Protein AF-0000000080018512 (afdb_homodimer)

InterPro domains:
  IPR055643 Protein of unknown function DUF7219 [PF23856] (23-81)

Structure (mmCIF, N/CA/C/O backbone):
data_AF-0000000080018512-model_v1
#
loop_
_entity.id
_entity.type
_entity.pdbx_description
1 polymer 'Isopropylmalate/homocitrate/citramalate synthase'
#
loop_
_atom_site.group_PDB
_atom_site.id
_atom_site.type_symbol
_atom_site.label_atom_id
_atom_site.label_alt_id
_atom_site.label_comp_id
_atom_site.label_asym_id
_atom_site.label_entity_id
_atom_site.label_seq_id
_atom_site.pdbx_PDB_ins_code
_atom_site.Cartn_x
_atom_site.Cartn_y
_atom_site.Cartn_z
_atom_site.occupancy
_atom_site.B_iso_or_equiv
_atom_site.auth_seq_id
_atom_site.auth_comp_id
_atom_site.auth_asym_id
_atom_site.auth_atom_id
_atom_site.pdbx_PDB_model_num
ATOM 1 N N . MET A 1 1 ? 35.406 -33.094 -40.125 1 35.72 1 MET A N 1
ATOM 2 C CA . MET A 1 1 ? 34.812 -31.859 -39.656 1 35.72 1 MET A CA 1
ATOM 3 C C . MET A 1 1 ? 33.594 -32.125 -38.781 1 35.72 1 MET A C 1
ATOM 5 O O . MET A 1 1 ? 32.656 -32.812 -39.219 1 35.72 1 MET A O 1
ATOM 9 N N . VAL A 1 2 ? 33.781 -32.125 -37.438 1 49.25 2 VAL A N 1
ATOM 10 C CA . VAL A 1 2 ? 32.8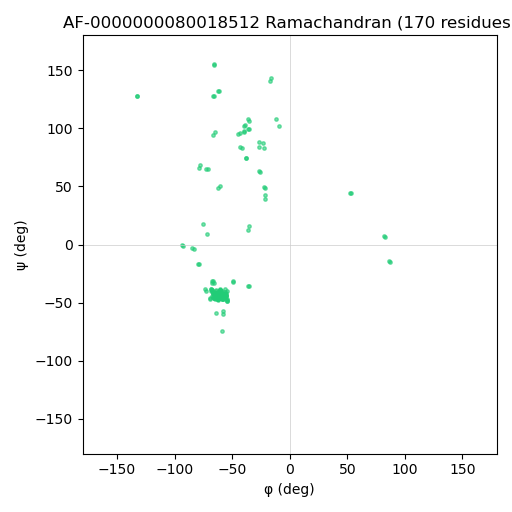12 -32.75 -36.531 1 49.25 2 VAL A CA 1
ATOM 11 C C . VAL A 1 2 ? 31.5 -31.969 -36.562 1 49.25 2 VAL A C 1
ATOM 13 O O . VAL A 1 2 ? 31.5 -30.734 -36.469 1 49.25 2 VAL A O 1
ATOM 16 N N . GLN A 1 3 ? 30.5 -32.375 -37.406 1 50.16 3 GLN A N 1
ATOM 17 C CA . GLN A 1 3 ? 29.172 -31.797 -37.5 1 50.16 3 GLN A CA 1
ATOM 18 C C . GLN A 1 3 ? 28.562 -31.562 -36.125 1 50.16 3 GLN A C 1
ATOM 20 O O . GLN A 1 3 ? 28.5 -32.469 -35.281 1 50.16 3 GLN A O 1
ATOM 25 N N . PRO A 1 4 ? 28.766 -30.203 -35.656 1 46.41 4 PRO A N 1
ATOM 26 C CA . PRO A 1 4 ? 28.188 -29.938 -34.344 1 46.41 4 PRO A CA 1
ATOM 27 C C . PRO A 1 4 ? 26.875 -30.656 -34.094 1 46.41 4 PRO A C 1
ATOM 29 O O . PRO A 1 4 ? 26.125 -30.922 -35.031 1 46.41 4 PRO A O 1
ATOM 32 N N . ASN A 1 5 ? 26.812 -31.672 -33.25 1 46.78 5 ASN A N 1
ATOM 33 C CA . ASN A 1 5 ? 25.672 -32.5 -32.906 1 46.78 5 ASN A CA 1
ATOM 34 C C . ASN A 1 5 ? 24.391 -31.672 -32.781 1 46.78 5 ASN A C 1
ATOM 36 O O . ASN A 1 5 ? 24.344 -30.688 -32.062 1 46.78 5 ASN A O 1
ATOM 40 N N . GLN A 1 6 ? 23.438 -31.656 -33.812 1 49.88 6 GLN A N 1
ATOM 41 C CA . GLN A 1 6 ? 22.141 -31.016 -33.938 1 49.88 6 GLN A CA 1
ATOM 42 C C . GLN A 1 6 ? 21.391 -31 -32.625 1 49.88 6 GLN A C 1
ATOM 44 O O . GLN A 1 6 ? 20.469 -30.203 -32.406 1 49.88 6 GLN A O 1
ATOM 49 N N . LYS A 1 7 ? 21.516 -32.031 -31.812 1 54.25 7 LYS A N 1
ATOM 50 C CA . LYS A 1 7 ? 20.734 -32.188 -30.594 1 54.25 7 LYS A CA 1
ATOM 51 C C . LYS A 1 7 ? 21 -31.047 -29.609 1 54.25 7 LYS A C 1
ATOM 53 O O . LYS A 1 7 ? 20.094 -30.594 -28.922 1 54.25 7 LYS A O 1
ATOM 58 N N . ASP A 1 8 ? 22.328 -30.75 -29.484 1 48.78 8 ASP A N 1
ATOM 59 C CA . ASP A 1 8 ? 22.672 -29.734 -28.5 1 48.78 8 ASP A CA 1
ATOM 60 C C . ASP A 1 8 ? 22.156 -28.359 -28.922 1 48.78 8 ASP A C 1
ATOM 62 O O . ASP A 1 8 ? 22.047 -27.453 -28.109 1 48.78 8 ASP A O 1
ATOM 66 N N . LEU A 1 9 ? 22.25 -28.078 -30.25 1 47.5 9 LEU A N 1
ATOM 67 C CA . LEU A 1 9 ? 21.766 -26.766 -30.688 1 47.5 9 LEU A CA 1
ATOM 68 C C . LEU A 1 9 ? 20.297 -26.578 -30.344 1 47.5 9 LEU A C 1
ATOM 70 O O . LEU A 1 9 ? 19.859 -25.469 -30.031 1 47.5 9 LEU A O 1
ATOM 74 N N . ASN A 1 10 ? 19.5 -27.734 -30.594 1 46.03 10 ASN A N 1
ATOM 75 C CA . ASN A 1 10 ? 18.078 -27.531 -30.375 1 46.03 10 ASN A CA 1
ATOM 76 C C . ASN A 1 10 ? 17.781 -27.156 -28.922 1 46.03 10 ASN A C 1
ATOM 78 O O . ASN A 1 10 ? 16.719 -26.641 -28.609 1 46.03 10 ASN A O 1
ATOM 82 N N . LYS A 1 11 ? 18.469 -27.797 -27.922 1 49.78 11 LYS A N 1
ATOM 83 C CA . LYS A 1 11 ? 18.219 -27.438 -26.531 1 49.78 11 LYS A CA 1
ATOM 84 C C . LYS A 1 11 ? 18.516 -25.969 -26.281 1 49.78 11 LYS A C 1
ATOM 86 O O . LYS A 1 11 ? 17.859 -25.328 -25.453 1 49.78 11 LYS A O 1
ATOM 91 N N . PHE A 1 12 ? 19.609 -25.453 -26.844 1 50.03 12 PHE A N 1
ATOM 92 C CA . PHE A 1 12 ? 19.969 -24.047 -26.75 1 50.03 12 PHE A CA 1
ATOM 93 C C . PHE A 1 12 ? 18.844 -23.172 -27.312 1 50.03 12 PHE A C 1
ATOM 95 O O . PHE A 1 12 ? 18.547 -22.109 -26.766 1 50.03 12 PHE A O 1
ATOM 102 N N . LEU A 1 13 ? 18.484 -23.359 -28.609 1 47.66 13 LEU A N 1
ATOM 103 C CA . LEU A 1 13 ? 17.531 -22.5 -29.297 1 47.66 13 LEU A CA 1
ATOM 104 C C . LEU A 1 13 ? 16.109 -22.703 -28.75 1 47.66 13 LEU A C 1
ATOM 106 O O . LEU A 1 13 ? 15.25 -21.844 -28.906 1 47.66 13 LEU A O 1
ATOM 110 N N . TYR A 1 14 ? 15.703 -23.953 -28.578 1 42.28 14 TYR A N 1
ATOM 111 C CA . TYR A 1 14 ? 14.375 -24.109 -28 1 42.28 14 TYR A CA 1
ATOM 112 C C . TYR A 1 14 ? 14.414 -23.891 -26.5 1 42.28 14 TYR A C 1
ATOM 114 O O . TYR A 1 14 ? 14.977 -24.703 -25.766 1 42.28 14 TYR A O 1
ATOM 122 N N . PRO A 1 15 ? 14.727 -22.625 -26.031 1 44.34 15 PRO A N 1
ATOM 123 C CA . PRO A 1 15 ? 14.594 -22.438 -24.578 1 44.34 15 PRO A CA 1
ATOM 124 C C . PRO A 1 15 ? 13.57 -23.391 -23.969 1 44.34 15 PRO A C 1
ATOM 126 O O . PRO A 1 15 ? 12.57 -23.734 -24.594 1 44.34 15 PRO A O 1
ATOM 129 N N . HIS A 1 16 ? 13.945 -24.625 -23.547 1 42.5 16 HIS A N 1
ATOM 130 C CA . HIS A 1 16 ? 12.977 -25.312 -22.688 1 42.5 16 HIS A CA 1
ATOM 131 C C . HIS A 1 16 ? 12.055 -24.297 -22 1 42.5 16 HIS A C 1
ATOM 133 O O . HIS A 1 16 ? 12.508 -23.266 -21.531 1 42.5 16 HIS A O 1
ATOM 139 N N . SER A 1 17 ? 10.969 -23.984 -22.75 1 40.53 17 SER A N 1
ATOM 140 C CA . SER A 1 17 ? 9.906 -23.266 -22.047 1 40.53 17 SER A CA 1
ATOM 141 C C . SER A 1 17 ? 9.984 -23.484 -20.547 1 40.53 17 SER A C 1
ATOM 143 O O . SER A 1 17 ? 9.844 -24.609 -20.078 1 40.53 17 SER A O 1
ATOM 145 N N . SER A 1 18 ? 11.195 -23.312 -19.906 1 43.5 18 SER A N 1
ATOM 146 C CA . SER A 1 18 ? 11.055 -23.391 -18.453 1 43.5 18 SER A CA 1
ATOM 147 C C . SER A 1 18 ? 9.586 -23.344 -18.047 1 43.5 18 SER A C 1
ATOM 149 O O . SER A 1 18 ? 8.781 -22.641 -18.656 1 43.5 18 SER A O 1
ATOM 151 N N . TYR A 1 19 ? 9.086 -24.453 -17.625 1 41.31 19 TYR A N 1
ATOM 152 C CA . TYR A 1 19 ? 7.801 -24.609 -16.953 1 41.31 19 TYR A CA 1
ATOM 153 C C . TYR A 1 19 ? 7.336 -23.312 -16.328 1 41.31 19 TYR A C 1
ATOM 155 O O . TYR A 1 19 ? 7.918 -22.844 -15.352 1 41.31 19 TYR A O 1
ATOM 163 N N . ARG A 1 20 ? 7.527 -22.172 -16.984 1 45.94 20 ARG A N 1
ATOM 164 C CA . ARG A 1 20 ? 6.605 -21.172 -16.453 1 45.94 20 ARG A CA 1
ATOM 165 C C . ARG A 1 20 ? 5.355 -21.828 -15.875 1 45.94 20 ARG A C 1
ATOM 167 O O . ARG A 1 20 ? 4.539 -22.375 -16.625 1 45.94 20 ARG A O 1
ATOM 174 N N . GLY A 1 21 ? 5.547 -22.562 -14.93 1 46.94 21 GLY A N 1
ATOM 175 C CA . GLY A 1 21 ? 4.352 -23.109 -14.312 1 46.94 21 GLY A CA 1
ATOM 176 C C . GLY A 1 21 ? 3.09 -22.359 -14.672 1 46.94 21 GLY A C 1
ATOM 177 O O . GLY A 1 21 ? 3.158 -21.234 -15.18 1 46.94 21 GLY A O 1
ATOM 178 N N . GLN A 1 22 ? 1.939 -23.141 -14.906 1 54.06 22 GLN A N 1
ATOM 179 C CA . GLN A 1 22 ? 0.595 -22.719 -15.281 1 54.06 22 GLN A CA 1
ATOM 180 C C . GLN A 1 22 ? 0.216 -21.422 -14.57 1 54.06 22 GLN A C 1
ATOM 182 O O . GLN A 1 22 ? 0.148 -21.375 -13.344 1 54.06 22 GLN A O 1
ATOM 187 N N . VAL A 1 23 ? 0.79 -20.328 -15.031 1 65.94 23 VAL A N 1
ATOM 188 C CA . VAL A 1 23 ? 0.183 -19.094 -14.547 1 65.94 23 VAL A CA 1
ATOM 189 C C . VAL A 1 23 ? -1.327 -19.281 -14.414 1 65.94 23 VAL A C 1
ATOM 191 O O . VAL A 1 23 ? -2.004 -19.609 -15.391 1 65.94 23 VAL A O 1
ATOM 194 N N . LYS A 1 24 ? -1.846 -19.531 -13.203 1 82.62 24 LYS A N 1
ATOM 195 C CA . LYS A 1 24 ? -3.277 -19.594 -12.922 1 82.62 24 LYS A CA 1
ATOM 196 C C . LYS A 1 24 ? -3.951 -18.25 -13.188 1 82.62 24 LYS A C 1
ATOM 198 O O . LYS A 1 24 ? -3.4 -17.203 -12.852 1 82.62 24 LYS A O 1
ATOM 203 N N . PRO A 1 25 ? -5.062 -18.234 -13.898 1 90.25 25 PRO A N 1
ATOM 204 C CA . PRO A 1 25 ? -5.793 -17 -14.156 1 90.25 25 PRO A CA 1
ATOM 205 C C . PRO A 1 25 ? -6.035 -16.188 -12.883 1 90.25 25 PRO A C 1
ATOM 207 O O . PRO A 1 25 ? -5.98 -14.953 -12.914 1 90.25 25 PRO A O 1
ATOM 210 N N . GLU A 1 26 ? -6.207 -16.828 -11.734 1 91.81 26 GLU A N 1
ATOM 211 C CA . GLU A 1 26 ? -6.449 -16.141 -10.477 1 91.81 26 GLU A CA 1
ATOM 212 C C . GLU A 1 26 ? -5.227 -15.336 -10.047 1 91.81 26 GLU A C 1
ATOM 214 O O . GLU A 1 26 ? -5.359 -14.258 -9.461 1 91.81 26 GLU A O 1
ATOM 219 N N . ASN A 1 27 ? -4.059 -15.852 -10.414 1 92.38 27 ASN A N 1
ATOM 220 C CA . ASN A 1 27 ? -2.832 -15.141 -10.062 1 92.38 27 ASN A CA 1
ATOM 221 C C . ASN A 1 27 ? -2.646 -13.891 -10.914 1 92.38 27 ASN A C 1
ATOM 223 O O . ASN A 1 27 ? -2.176 -12.859 -10.422 1 92.38 27 ASN A O 1
ATOM 227 N N . LEU A 1 28 ? -3.004 -14.016 -12.188 1 93.62 28 LEU A N 1
ATOM 228 C CA . LEU A 1 28 ? -2.906 -12.867 -13.07 1 93.62 28 LEU A CA 1
ATOM 229 C C . LEU A 1 28 ? -3.857 -11.758 -12.633 1 93.62 28 LEU A C 1
ATOM 231 O O . LEU A 1 28 ? -3.488 -10.578 -12.625 1 93.62 28 LEU A O 1
ATOM 235 N N . VAL A 1 29 ? -5.078 -12.188 -12.305 1 96.06 29 VAL A N 1
ATOM 236 C CA . VAL A 1 29 ? -6.066 -11.219 -11.844 1 96.06 29 VAL A CA 1
ATOM 237 C C . VAL A 1 29 ? -5.586 -10.562 -10.547 1 96.06 29 VAL A C 1
ATOM 239 O O . VAL A 1 29 ? -5.691 -9.352 -10.383 1 96.06 29 VAL A O 1
ATOM 242 N N . PHE A 1 30 ? -5.055 -11.367 -9.703 1 96.94 30 PHE A N 1
ATOM 243 C CA . PHE A 1 30 ? -4.539 -10.797 -8.461 1 96.94 30 PHE A CA 1
ATOM 244 C C . PHE A 1 30 ? -3.396 -9.828 -8.742 1 96.94 30 PHE A C 1
ATOM 246 O O . PHE A 1 30 ? -3.297 -8.781 -8.102 1 96.94 30 PHE A O 1
ATOM 253 N N . ASN A 1 31 ? -2.52 -10.203 -9.625 1 96.5 31 ASN A N 1
ATOM 254 C CA . ASN A 1 31 ? -1.431 -9.305 -9.984 1 96.5 31 ASN A CA 1
ATOM 255 C C . ASN A 1 31 ? -1.957 -7.953 -10.461 1 96.5 31 ASN A C 1
ATOM 257 O O . ASN A 1 31 ? -1.439 -6.906 -10.062 1 96.5 31 ASN A O 1
ATOM 261 N N . ALA A 1 32 ? -2.965 -7.965 -11.281 1 97.75 32 ALA A N 1
ATOM 262 C CA . ALA A 1 32 ? -3.568 -6.723 -11.758 1 97.75 32 ALA A CA 1
ATOM 263 C C . ALA A 1 32 ? -4.105 -5.891 -10.594 1 97.75 32 ALA A C 1
ATOM 265 O O . ALA A 1 32 ? -3.895 -4.68 -10.539 1 97.75 32 ALA A O 1
ATOM 266 N N . ASN A 1 33 ? -4.797 -6.547 -9.648 1 98.19 33 ASN A N 1
ATOM 267 C CA . ASN A 1 33 ? -5.328 -5.867 -8.469 1 98.19 33 ASN A CA 1
ATOM 268 C C . ASN A 1 33 ? -4.211 -5.305 -7.594 1 98.19 33 ASN A C 1
ATOM 270 O O . ASN A 1 33 ? -4.32 -4.191 -7.082 1 98.19 33 ASN A O 1
ATOM 274 N N . LEU A 1 34 ? -3.18 -6.066 -7.488 1 98.44 34 LEU A N 1
ATOM 275 C CA . LEU A 1 34 ? -2.033 -5.629 -6.695 1 98.44 34 LEU A CA 1
ATOM 276 C C . LEU A 1 34 ? -1.366 -4.414 -7.328 1 98.44 34 LEU A C 1
ATOM 278 O O . LEU A 1 34 ? -1.017 -3.459 -6.629 1 98.44 34 LEU A O 1
ATOM 2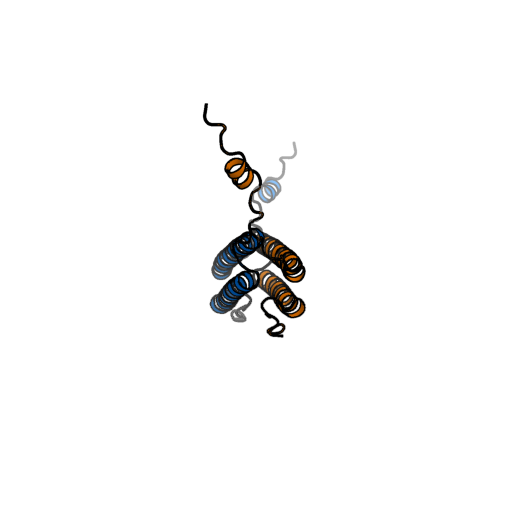82 N N . GLN A 1 35 ? -1.237 -4.418 -8.586 1 98.56 35 GLN A N 1
ATOM 283 C CA . GLN A 1 35 ? -0.658 -3.287 -9.297 1 98.56 35 GLN A CA 1
ATOM 284 C C . GLN A 1 35 ? -1.531 -2.043 -9.164 1 98.56 35 GLN A C 1
ATOM 286 O O . GLN A 1 35 ? -1.021 -0.94 -8.953 1 98.56 35 GLN A O 1
ATOM 291 N N . GLU A 1 36 ? -2.752 -2.193 -9.273 1 98.75 36 GLU A N 1
ATOM 292 C CA . GLU A 1 36 ? -3.67 -1.077 -9.07 1 98.75 36 GLU A CA 1
ATOM 293 C C . GLU A 1 36 ? -3.561 -0.522 -7.656 1 98.75 36 GLU A C 1
ATOM 295 O O . GLU A 1 36 ? -3.531 0.694 -7.461 1 98.75 36 GLU A O 1
ATOM 300 N N . PHE A 1 37 ? -3.537 -1.394 -6.695 1 98.81 37 PHE A N 1
ATOM 301 C CA . PHE A 1 37 ? -3.328 -0.996 -5.309 1 98.81 37 PHE A CA 1
ATOM 302 C C . PHE A 1 37 ? -2.055 -0.172 -5.168 1 98.81 37 PHE A C 1
ATOM 304 O O . PHE A 1 37 ? -2.068 0.907 -4.57 1 98.81 37 PHE A O 1
ATOM 311 N N . ALA A 1 38 ? -0.99 -0.635 -5.758 1 98.88 38 ALA A N 1
ATOM 312 C CA . ALA A 1 38 ? 0.305 0.03 -5.645 1 98.88 38 ALA A CA 1
ATOM 313 C C . ALA A 1 38 ? 0.26 1.426 -6.262 1 98.88 38 ALA A C 1
ATOM 315 O O . ALA A 1 38 ? 0.792 2.381 -5.691 1 98.88 38 ALA A O 1
ATOM 316 N N . GLN A 1 39 ? -0.343 1.528 -7.363 1 98.62 39 GLN A N 1
ATOM 317 C CA . GLN A 1 39 ? -0.444 2.809 -8.055 1 98.62 39 GLN A CA 1
ATOM 318 C C . GLN A 1 39 ? -1.29 3.799 -7.262 1 98.62 39 GLN A C 1
ATOM 320 O O . GLN A 1 39 ? -0.911 4.961 -7.105 1 98.62 39 GLN A O 1
ATOM 325 N N . LYS A 1 40 ? -2.369 3.369 -6.801 1 98.88 40 LYS A N 1
ATOM 326 C CA . LYS A 1 40 ? -3.248 4.246 -6.031 1 98.88 40 LYS A CA 1
ATOM 327 C C . LYS A 1 40 ? -2.588 4.676 -4.727 1 98.88 40 LYS A C 1
ATOM 329 O O . LYS A 1 40 ? -2.697 5.84 -4.324 1 98.88 40 LYS A O 1
ATOM 334 N N . VAL A 1 41 ? -1.938 3.723 -4.094 1 98.88 41 VAL A N 1
ATOM 335 C CA . VAL A 1 41 ? -1.224 4.055 -2.867 1 98.88 41 VAL A CA 1
ATOM 336 C C . VAL A 1 41 ? -0.175 5.129 -3.152 1 98.88 41 VAL A C 1
ATOM 338 O O . VAL A 1 41 ? -0.066 6.109 -2.414 1 98.88 41 VAL A O 1
ATOM 341 N N . SER A 1 42 ? 0.583 4.938 -4.207 1 98.81 42 SER A N 1
ATOM 342 C CA . SER A 1 42 ? 1.584 5.922 -4.598 1 98.81 42 SER A CA 1
ATOM 343 C C . SER A 1 42 ? 0.948 7.285 -4.855 1 98.81 42 SER A C 1
ATOM 345 O O . SER A 1 42 ? 1.476 8.312 -4.426 1 98.81 42 SER A O 1
ATOM 347 N N . PHE A 1 43 ? -0.149 7.289 -5.508 1 98.69 43 PHE A N 1
ATOM 348 C CA . PHE A 1 43 ? -0.846 8.531 -5.824 1 98.69 43 PHE A CA 1
ATOM 349 C C . PHE A 1 43 ? -1.303 9.234 -4.551 1 98.69 43 PHE A C 1
ATOM 351 O O . PHE A 1 43 ? -1.097 10.438 -4.391 1 98.69 43 PHE A O 1
ATOM 358 N N . ILE A 1 44 ? -1.894 8.547 -3.641 1 98.69 44 ILE A N 1
ATOM 359 C CA . ILE A 1 44 ? -2.387 9.078 -2.375 1 98.69 44 ILE A CA 1
ATOM 360 C C . ILE A 1 44 ? -1.226 9.656 -1.572 1 98.69 44 ILE A C 1
ATOM 362 O O . ILE A 1 44 ? -1.329 10.758 -1.026 1 98.69 44 ILE A O 1
ATOM 366 N N . ALA A 1 45 ? -0.148 8.906 -1.526 1 98.5 45 ALA A N 1
ATOM 367 C CA . ALA A 1 45 ? 1.028 9.391 -0.81 1 98.5 45 ALA A CA 1
ATOM 368 C C . ALA A 1 45 ? 1.526 10.703 -1.4 1 98.5 45 ALA A C 1
ATOM 370 O O . ALA A 1 45 ? 1.913 11.617 -0.665 1 98.5 45 ALA A O 1
ATOM 371 N N . ASN A 1 46 ? 1.504 10.812 -2.719 1 98.31 46 ASN A N 1
ATOM 372 C CA . ASN A 1 46 ? 1.936 12.031 -3.396 1 98.31 46 ASN A CA 1
ATOM 373 C C . ASN A 1 46 ? 0.998 13.195 -3.104 1 98.31 46 ASN A C 1
ATOM 375 O O . ASN A 1 46 ? 1.449 14.328 -2.908 1 98.31 46 ASN A O 1
ATOM 379 N N . LEU A 1 47 ? -0.32 12.938 -3.1 1 97.88 47 LEU A N 1
ATOM 380 C CA . LEU A 1 47 ? -1.289 13.977 -2.764 1 97.88 47 LEU A CA 1
ATOM 381 C C . LEU A 1 47 ? -1.058 14.5 -1.349 1 97.88 47 LEU A C 1
ATOM 383 O O . LEU A 1 47 ? -1.193 15.695 -1.094 1 97.88 47 LEU A O 1
ATOM 387 N N . GLU A 1 48 ? -0.715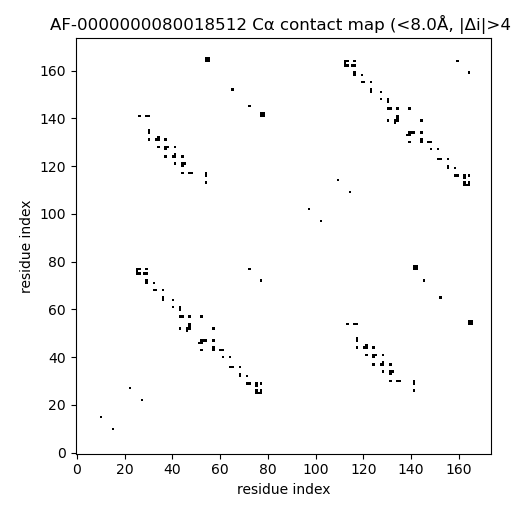 13.586 -0.428 1 96.5 48 GLU A N 1
ATOM 388 C CA . GLU A 1 48 ? -0.385 14.008 0.929 1 96.5 48 GLU A CA 1
ATOM 389 C C . GLU A 1 48 ? 0.886 14.852 0.948 1 96.5 48 GLU A C 1
ATOM 391 O O . GLU A 1 48 ? 0.94 15.891 1.618 1 96.5 48 GLU A O 1
ATOM 396 N N . THR A 1 49 ? 1.886 14.391 0.247 1 96.75 49 THR A N 1
ATOM 397 C CA . THR A 1 49 ? 3.15 15.109 0.171 1 96.75 49 THR A CA 1
ATOM 398 C C . THR A 1 49 ? 2.93 16.531 -0.325 1 96.75 49 THR A C 1
ATOM 400 O O . THR A 1 49 ? 3.545 17.484 0.182 1 96.75 49 THR A O 1
ATOM 403 N N . SER A 1 50 ? 2.066 16.703 -1.234 1 95.31 50 SER A N 1
ATOM 404 C CA . SER A 1 50 ? 1.815 18.016 -1.831 1 95.31 50 SER A CA 1
ATOM 405 C C . SER A 1 50 ? 0.832 18.828 -0.994 1 95.31 50 SER A C 1
ATOM 407 O O . SER A 1 50 ? 0.49 19.953 -1.349 1 95.31 50 SER A O 1
ATOM 409 N N . GLY A 1 51 ? 0.337 18.234 0.056 1 92.88 51 GLY A N 1
ATOM 410 C CA . GLY A 1 51 ? -0.576 18.922 0.954 1 92.88 51 GLY A CA 1
ATOM 411 C C . GLY A 1 51 ? -2.01 18.938 0.457 1 92.88 51 GLY A C 1
ATOM 412 O O . GLY A 1 51 ? -2.867 19.609 1.029 1 92.88 51 GLY A O 1
ATOM 413 N N . LYS A 1 52 ? -2.264 18.219 -0.617 1 95.81 52 LYS A N 1
ATOM 414 C CA . LYS A 1 52 ? -3.6 18.172 -1.206 1 95.81 52 LYS A CA 1
ATOM 415 C C . LYS A 1 52 ? -4.5 17.203 -0.433 1 95.81 52 LYS A C 1
ATOM 417 O O . LYS A 1 52 ? -5.723 17.234 -0.593 1 95.81 52 LYS A O 1
ATOM 422 N N . LEU A 1 53 ? -3.889 16.344 0.371 1 95.38 53 LEU A N 1
ATOM 423 C CA . LEU A 1 53 ? -4.578 15.422 1.271 1 95.38 53 LEU A CA 1
ATOM 424 C C . LEU A 1 53 ? -3.965 15.469 2.666 1 95.38 53 LEU A C 1
ATOM 426 O O . LEU A 1 53 ? -2.74 15.477 2.811 1 95.38 53 LEU A O 1
ATOM 430 N N . ALA A 1 54 ? -4.766 15.656 3.664 1 93.56 54 ALA A N 1
ATOM 431 C CA . ALA A 1 54 ? -4.262 15.586 5.035 1 93.56 54 ALA A CA 1
ATOM 432 C C . ALA A 1 54 ? -3.797 14.18 5.379 1 93.56 54 ALA A C 1
ATOM 434 O O . ALA A 1 54 ? -4.281 13.195 4.801 1 93.56 54 ALA A O 1
ATOM 435 N N . PRO A 1 55 ? -2.918 14.055 6.297 1 95.44 55 PRO A N 1
ATOM 436 C CA . PRO A 1 55 ? -2.408 12.734 6.676 1 95.44 55 PRO A CA 1
ATOM 437 C C . PRO A 1 55 ? -3.518 11.773 7.086 1 95.44 55 PRO A C 1
ATOM 439 O O . PRO A 1 55 ? -3.5 10.602 6.695 1 95.44 55 PRO A O 1
ATOM 442 N N . GLU A 1 56 ? -4.438 12.258 7.832 1 94.88 56 GLU A N 1
ATOM 443 C CA . GLU A 1 56 ? -5.516 11.398 8.305 1 94.88 56 GLU A CA 1
ATOM 444 C C . GLU A 1 56 ? -6.363 10.891 7.145 1 94.88 56 GLU A C 1
ATOM 446 O O . GLU A 1 56 ? -6.742 9.711 7.109 1 94.88 56 GLU A O 1
ATOM 451 N N . GLU A 1 57 ? -6.648 11.688 6.254 1 96.62 57 GLU A N 1
ATOM 452 C CA . GLU A 1 57 ? -7.426 11.32 5.078 1 96.62 57 GLU A CA 1
ATOM 453 C C . GLU A 1 57 ? -6.652 10.344 4.195 1 96.62 57 GLU A C 1
ATOM 455 O O . GLU A 1 57 ? -7.223 9.383 3.676 1 96.62 57 GLU A O 1
ATOM 460 N N . ALA A 1 58 ? -5.367 10.672 3.994 1 98 58 ALA A N 1
ATOM 461 C CA . ALA A 1 58 ? -4.52 9.766 3.223 1 98 58 ALA A CA 1
ATOM 462 C C . ALA A 1 58 ? -4.527 8.359 3.822 1 98 58 ALA A C 1
ATOM 464 O O . ALA A 1 58 ? -4.711 7.375 3.105 1 98 58 ALA A O 1
ATOM 465 N N . TYR A 1 59 ? -4.434 8.289 5.078 1 98.12 59 TYR A N 1
ATOM 466 C CA . TYR A 1 59 ? -4.457 6.996 5.75 1 98.12 59 TYR A CA 1
ATOM 467 C C . TYR A 1 59 ? -5.785 6.285 5.52 1 98.12 59 TYR A C 1
ATOM 469 O O . TYR A 1 59 ? -5.816 5.09 5.215 1 98.12 59 TYR A O 1
ATOM 477 N N . SER A 1 60 ? -6.812 6.996 5.691 1 97.88 60 SER A N 1
ATOM 478 C CA . SER A 1 60 ? -8.133 6.398 5.543 1 97.88 60 SER A CA 1
ATOM 479 C C . SER A 1 60 ? -8.336 5.84 4.141 1 97.88 60 SER A C 1
ATOM 481 O O . SER A 1 60 ? -8.922 4.77 3.971 1 97.88 60 SER A O 1
ATOM 483 N N . GLN A 1 61 ? -7.863 6.504 3.158 1 98.62 61 GLN A N 1
ATOM 484 C CA . GLN A 1 61 ? -7.992 6.039 1.782 1 98.62 61 GLN A CA 1
ATOM 485 C C . GLN A 1 61 ? -7.168 4.777 1.548 1 98.62 61 GLN A C 1
ATOM 487 O O . GLN A 1 61 ? -7.629 3.842 0.887 1 98.62 61 GLN A O 1
ATOM 492 N N . ILE A 1 62 ? -6.02 4.781 2.113 1 98.81 62 ILE A N 1
ATOM 493 C CA . ILE A 1 62 ? -5.172 3.607 1.953 1 98.81 62 ILE A CA 1
ATOM 494 C C . ILE A 1 62 ? -5.789 2.422 2.691 1 98.81 62 ILE A C 1
ATOM 496 O O . ILE A 1 62 ? -5.734 1.286 2.211 1 98.81 62 ILE A O 1
ATOM 500 N N . LYS A 1 63 ? -6.34 2.686 3.801 1 98.56 63 LYS A N 1
ATOM 501 C CA . LYS A 1 63 ? -7.039 1.645 4.551 1 98.56 63 LYS A CA 1
ATOM 502 C C . LYS A 1 63 ? -8.148 1.015 3.711 1 98.56 63 LYS A C 1
ATOM 504 O O . LYS A 1 63 ? -8.305 -0.208 3.697 1 98.56 63 LYS A O 1
ATOM 509 N N . MET A 1 64 ? -8.883 1.844 3.064 1 98.69 64 MET A N 1
ATOM 510 C CA . MET A 1 64 ? -9.945 1.328 2.205 1 98.69 64 MET A CA 1
ATOM 511 C C . MET A 1 64 ? -9.367 0.49 1.069 1 98.69 64 MET A C 1
ATOM 513 O O . MET A 1 64 ? -9.906 -0.564 0.732 1 98.69 64 MET A O 1
ATOM 517 N N . LEU A 1 65 ? -8.305 0.953 0.49 1 98.81 65 LEU A N 1
ATOM 518 C CA . LEU A 1 65 ? -7.629 0.199 -0.563 1 98.81 65 LEU A CA 1
ATOM 519 C C . LEU A 1 65 ? -7.141 -1.148 -0.042 1 98.81 65 LEU A C 1
ATOM 521 O O . LEU A 1 65 ? -7.242 -2.16 -0.737 1 98.81 65 LEU A O 1
ATOM 525 N N . TRP A 1 66 ? -6.586 -1.137 1.113 1 98.69 66 TRP A N 1
ATOM 526 C CA . TRP A 1 66 ? -6.121 -2.373 1.731 1 98.69 66 TRP A CA 1
ATOM 527 C C . TRP A 1 66 ? -7.273 -3.354 1.926 1 98.69 66 TRP A C 1
ATOM 529 O O . TRP A 1 66 ? -7.133 -4.551 1.655 1 98.69 66 TRP A O 1
ATOM 539 N N . LYS A 1 67 ? -8.398 -2.844 2.426 1 98.56 67 LYS A N 1
ATOM 540 C CA . LYS A 1 67 ? -9.578 -3.693 2.562 1 98.56 67 LYS A CA 1
ATOM 541 C C . LYS A 1 67 ? -9.953 -4.336 1.23 1 98.56 67 LYS A C 1
ATOM 543 O O . LYS A 1 67 ? -10.297 -5.52 1.182 1 98.56 67 LYS A O 1
ATOM 548 N N . GLN A 1 68 ? -9.875 -3.602 0.206 1 98.44 68 GLN A N 1
ATOM 549 C CA . GLN A 1 68 ? -10.195 -4.105 -1.124 1 98.44 68 GLN A CA 1
ATOM 550 C C . GLN A 1 68 ? -9.203 -5.18 -1.561 1 98.44 68 GLN A C 1
ATOM 552 O O . GLN A 1 68 ? -9.594 -6.188 -2.154 1 98.44 68 GLN A O 1
ATOM 557 N N . LEU A 1 69 ? -7.922 -4.996 -1.341 1 98.38 69 LEU A N 1
ATOM 558 C CA . LEU A 1 69 ? -6.914 -5.984 -1.715 1 98.38 69 LEU A CA 1
ATOM 559 C C . LEU A 1 69 ? -7.098 -7.277 -0.928 1 98.38 69 LEU A C 1
ATOM 561 O O . LEU A 1 69 ? -6.949 -8.367 -1.479 1 98.38 69 LEU A O 1
ATOM 565 N N . LYS A 1 70 ? -7.375 -7.098 0.364 1 97.62 70 LYS A N 1
ATOM 566 C CA . LYS A 1 70 ? -7.648 -8.266 1.203 1 97.62 70 LYS A CA 1
ATOM 567 C C . LYS A 1 70 ? -8.82 -9.078 0.652 1 97.62 70 LYS A C 1
ATOM 569 O O . LYS A 1 70 ? -8.742 -10.305 0.581 1 97.62 70 LYS A O 1
ATOM 574 N N . LEU A 1 71 ? -9.836 -8.422 0.325 1 97.44 71 LEU A N 1
ATOM 575 C CA . LEU A 1 71 ? -11.008 -9.094 -0.237 1 97.44 71 LEU A CA 1
ATOM 576 C C . LEU A 1 71 ? -10.656 -9.797 -1.542 1 97.44 71 LEU A C 1
ATOM 578 O O . LEU A 1 71 ? -11.117 -10.914 -1.788 1 97.44 71 LEU A O 1
ATOM 582 N N . SER A 1 72 ? -9.906 -9.117 -2.412 1 96.81 72 SER A N 1
ATOM 583 C CA . SER A 1 72 ? -9.461 -9.695 -3.676 1 96.81 72 SER A CA 1
ATOM 584 C C . SER A 1 72 ? -8.719 -11.008 -3.451 1 96.81 72 SER A C 1
ATOM 586 O O . SER A 1 72 ? -8.938 -11.984 -4.176 1 96.81 72 SER A O 1
ATOM 588 N N . LYS A 1 73 ? -7.793 -11.016 -2.541 1 96.12 73 LYS A N 1
ATOM 589 C CA . LYS A 1 73 ? -7.031 -12.227 -2.232 1 96.12 73 LYS A CA 1
ATOM 590 C C . LYS A 1 73 ? -7.957 -13.375 -1.842 1 96.12 73 LYS A C 1
ATOM 592 O O . LYS A 1 73 ? -7.785 -14.5 -2.305 1 96.12 73 LYS A O 1
ATOM 597 N N . LYS A 1 74 ? -8.93 -13.117 -0.996 1 95.19 74 LYS A N 1
ATOM 598 C CA . LYS A 1 74 ? -9.891 -14.117 -0.538 1 95.19 74 LYS A CA 1
ATOM 599 C C . LYS A 1 74 ? -10.719 -14.656 -1.699 1 95.19 74 LYS A C 1
ATOM 601 O O . LYS A 1 74 ? -10.883 -15.867 -1.847 1 95.19 74 LYS A O 1
ATOM 606 N N . GLU A 1 75 ? -11.242 -13.781 -2.529 1 95.25 75 GLU A N 1
ATOM 607 C CA . GLU A 1 75 ? -12.141 -14.141 -3.621 1 95.25 75 GLU A CA 1
ATOM 608 C C . GLU A 1 75 ? -11.422 -14.977 -4.68 1 95.25 75 GLU A C 1
ATOM 610 O O . GLU A 1 75 ? -12.016 -15.875 -5.27 1 95.25 75 GLU A O 1
ATOM 615 N N . LEU A 1 76 ? -10.156 -14.734 -4.883 1 93.94 76 LEU A N 1
ATOM 616 C CA . LEU A 1 76 ? -9.391 -15.398 -5.926 1 93.94 76 LEU A CA 1
ATOM 617 C C . LEU A 1 76 ? -8.695 -16.641 -5.379 1 93.94 76 LEU A C 1
ATOM 619 O O . LEU A 1 76 ? -8.047 -17.375 -6.129 1 93.94 76 LEU A O 1
ATOM 623 N N . LYS A 1 77 ? -8.898 -16.875 -4.074 1 89.69 77 LYS A N 1
ATOM 624 C CA . LYS A 1 77 ? -8.336 -18.047 -3.395 1 89.69 77 LYS A CA 1
ATOM 625 C C . LYS A 1 77 ? -6.836 -18.156 -3.635 1 89.69 77 LYS A C 1
ATOM 627 O O . LYS A 1 77 ? -6.336 -19.219 -4.012 1 89.69 77 LYS A O 1
ATOM 632 N N . ILE A 1 78 ? -6.188 -17.047 -3.525 1 88.62 78 ILE A N 1
ATOM 633 C CA . ILE A 1 78 ? -4.738 -17.016 -3.688 1 88.62 78 ILE A CA 1
ATOM 634 C C . ILE A 1 78 ? -4.082 -17.812 -2.559 1 88.62 78 ILE A C 1
ATOM 636 O O . ILE A 1 78 ? -4.352 -17.562 -1.381 1 88.62 78 ILE A O 1
ATOM 640 N N . GLY A 1 79 ? -3.23 -18.734 -2.844 1 74.88 79 GLY A N 1
ATOM 641 C CA . GLY A 1 79 ? -2.541 -19.578 -1.876 1 74.88 79 GLY A CA 1
ATOM 642 C C . GLY A 1 79 ? -3.332 -20.812 -1.488 1 74.88 79 GLY A C 1
ATOM 643 O O . GLY A 1 79 ? -2.867 -21.625 -0.685 1 74.88 79 GLY A O 1
ATOM 644 N N . SER A 1 80 ? -4.617 -20.875 -1.796 1 66.31 80 SER A N 1
ATOM 645 C CA . SER A 1 80 ? -5.367 -22.078 -1.458 1 66.31 80 SER A CA 1
ATOM 64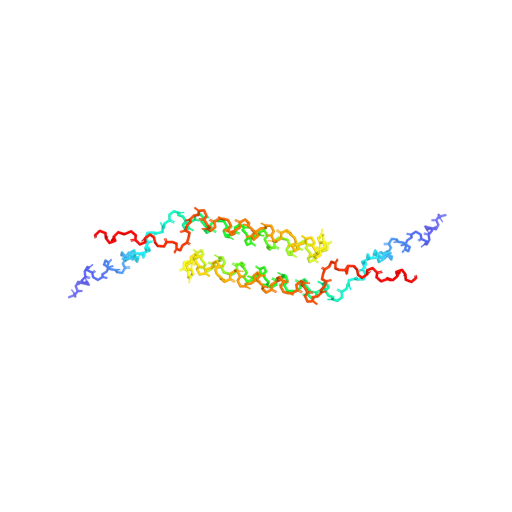6 C C . SER A 1 80 ? -4.984 -23.25 -2.365 1 66.31 80 SER A C 1
ATOM 648 O O . SER A 1 80 ? -5.137 -23.172 -3.586 1 66.31 80 SER A O 1
ATOM 650 N N . GLN A 1 81 ? -3.83 -23.766 -2.371 1 55.94 81 GLN A N 1
ATOM 651 C CA . GLN A 1 81 ? -3.611 -25.031 -3.076 1 55.94 81 GLN A CA 1
ATOM 652 C C . GLN A 1 81 ? -4.785 -25.984 -2.871 1 55.94 81 GLN A C 1
ATOM 654 O O . GLN A 1 81 ? -5.195 -26.234 -1.737 1 55.94 81 GLN A O 1
ATOM 659 N N . THR A 1 82 ? -5.711 -26.062 -3.795 1 47.59 82 THR A N 1
ATOM 660 C CA . THR A 1 82 ? -6.637 -27.188 -3.785 1 47.59 82 THR A CA 1
ATOM 661 C C . THR A 1 82 ? -5.895 -28.484 -3.516 1 47.59 82 THR A C 1
ATOM 663 O O . THR A 1 82 ? -4.895 -28.781 -4.172 1 47.59 82 THR A O 1
ATOM 666 N N . LEU A 1 83 ? -5.633 -28.828 -2.301 1 46.62 83 LEU A N 1
ATOM 667 C CA . LEU A 1 83 ? -5.301 -30.234 -2.057 1 46.62 83 LEU A CA 1
ATOM 668 C C . LEU A 1 83 ? -6.121 -31.156 -2.957 1 46.62 83 LEU A C 1
ATOM 670 O O . LEU A 1 83 ? -6.121 -32.375 -2.771 1 46.62 83 LEU A O 1
ATOM 674 N N . SER A 1 84 ? -6.762 -30.75 -3.908 1 41.47 84 SER A N 1
ATOM 675 C CA . SER A 1 84 ? -7.594 -31.781 -4.512 1 41.47 84 SER A CA 1
ATOM 676 C C . SER A 1 84 ? -6.742 -32.906 -5.113 1 41.47 84 SER A C 1
ATOM 678 O O . SER A 1 84 ? -7.188 -34.031 -5.203 1 41.47 84 SER A O 1
ATOM 680 N N . ASP A 1 85 ? -5.848 -32.562 -6.09 1 42.22 85 ASP A N 1
ATOM 681 C CA . ASP A 1 85 ? -5.82 -33.625 -7.109 1 42.22 85 ASP A CA 1
ATOM 682 C C . ASP A 1 85 ? -5.133 -34.875 -6.582 1 42.22 85 ASP A C 1
ATOM 684 O O . ASP A 1 85 ? -3.986 -35.156 -6.938 1 42.22 85 ASP A O 1
ATOM 688 N N . ASN A 1 86 ? -4.816 -34.969 -5.289 1 39.25 86 ASN A N 1
ATOM 689 C CA . ASN A 1 86 ? -4.473 -36.375 -5.145 1 39.25 86 ASN A CA 1
ATOM 690 C C . ASN A 1 86 ? -5.668 -37.281 -5.453 1 39.25 86 ASN A C 1
ATOM 692 O O . ASN A 1 86 ? -6.621 -37.344 -4.676 1 39.25 86 ASN A O 1
ATOM 696 N N . GLN A 1 87 ? -6.348 -37.031 -6.609 1 29.69 87 GLN A N 1
ATOM 697 C CA . GLN A 1 87 ? -6.812 -38.344 -7.062 1 29.69 87 GLN A CA 1
ATOM 698 C C . GLN A 1 87 ? -5.637 -39.281 -7.316 1 29.69 87 GLN A C 1
ATOM 700 O O . GLN A 1 87 ? -4.613 -38.844 -7.867 1 29.69 87 GLN A O 1
ATOM 705 N N . MET B 1 1 ? 1.92 60.938 -13.461 1 35.41 1 MET B N 1
ATOM 706 C CA . MET B 1 1 ? 2.475 59.594 -13.609 1 35.41 1 MET B CA 1
ATOM 707 C C . MET B 1 1 ? 2.25 58.781 -12.344 1 35.41 1 MET B C 1
ATOM 709 O O . MET B 1 1 ? 2.738 59.125 -11.273 1 35.41 1 MET B O 1
ATOM 713 N N . VAL B 1 2 ? 1.123 58.125 -12.266 1 48.88 2 VAL B N 1
ATOM 714 C CA . VAL B 1 2 ? 0.639 57.594 -10.992 1 48.88 2 VAL B CA 1
ATOM 715 C C . VAL B 1 2 ? 1.589 56.5 -10.477 1 48.88 2 VAL B C 1
ATOM 717 O O . VAL B 1 2 ? 2.027 55.656 -11.242 1 48.88 2 VAL B O 1
ATOM 720 N N . GLN B 1 3 ? 2.564 56.844 -9.547 1 50.66 3 GLN B N 1
ATOM 721 C CA . GLN B 1 3 ? 3.467 55.906 -8.859 1 50.66 3 GLN B CA 1
ATOM 722 C C . GLN B 1 3 ? 2.727 54.656 -8.375 1 50.66 3 GLN B C 1
ATOM 724 O O . GLN B 1 3 ? 1.704 54.781 -7.691 1 50.66 3 GLN B O 1
ATOM 729 N N . PRO B 1 4 ? 2.832 53.562 -9.289 1 46.59 4 PRO B N 1
ATOM 730 C CA . PRO B 1 4 ? 2.158 52.344 -8.836 1 46.59 4 PRO B CA 1
ATOM 731 C C . PRO B 1 4 ? 2.248 52.156 -7.324 1 46.59 4 PRO B C 1
ATOM 733 O O . PRO B 1 4 ? 3.227 52.562 -6.699 1 46.59 4 PRO B O 1
ATOM 736 N N . ASN B 1 5 ? 1.171 52.375 -6.586 1 46.34 5 ASN B N 1
ATOM 737 C CA . ASN B 1 5 ? 1.098 52.25 -5.137 1 46.34 5 ASN B CA 1
ATOM 738 C C . ASN B 1 5 ? 1.908 51.031 -4.637 1 46.34 5 ASN B C 1
ATOM 740 O O . ASN B 1 5 ? 1.744 49.938 -5.125 1 46.34 5 ASN B O 1
ATOM 744 N N . GLN B 1 6 ? 3.156 51.219 -4.059 1 49.34 6 GLN B N 1
ATOM 745 C CA . GLN B 1 6 ? 4.094 50.281 -3.432 1 49.34 6 GLN B CA 1
ATOM 746 C C . GLN B 1 6 ? 3.361 49.188 -2.674 1 49.34 6 GLN B C 1
ATOM 748 O O . GLN B 1 6 ? 3.92 48.125 -2.426 1 49.34 6 GLN B O 1
ATOM 753 N N . LYS B 1 7 ? 2.25 49.469 -2.049 1 53.75 7 LYS B N 1
ATOM 754 C CA . LYS B 1 7 ? 1.557 48.531 -1.175 1 53.75 7 LYS B CA 1
ATOM 755 C C . LYS B 1 7 ? 1.111 47.281 -1.945 1 53.75 7 LYS B C 1
ATOM 757 O O . LYS B 1 7 ? 1.133 46.188 -1.411 1 53.75 7 LYS B O 1
ATOM 762 N N . ASP B 1 8 ? 0.532 47.562 -3.15 1 48.59 8 ASP B N 1
ATOM 763 C CA . ASP B 1 8 ? 0.008 46.406 -3.891 1 48.59 8 ASP B CA 1
ATOM 764 C C . ASP B 1 8 ? 1.138 45.5 -4.371 1 48.59 8 ASP B C 1
ATOM 766 O O . ASP B 1 8 ? 0.904 44.344 -4.719 1 48.59 8 ASP B O 1
ATOM 770 N N . LEU B 1 9 ? 2.277 46.094 -4.828 1 47.34 9 LEU B N 1
ATOM 771 C CA . LEU B 1 9 ? 3.373 45.25 -5.273 1 47.34 9 LEU B CA 1
ATOM 772 C C . LEU B 1 9 ? 3.83 44.312 -4.156 1 47.34 9 LEU B C 1
ATOM 774 O O . LEU B 1 9 ? 4.297 43.188 -4.418 1 47.34 9 LEU B O 1
ATOM 778 N N . ASN B 1 10 ? 3.914 44.938 -2.873 1 45.53 10 ASN B N 1
ATOM 779 C CA . ASN B 1 10 ? 4.43 44.062 -1.812 1 45.53 10 ASN B CA 1
ATOM 780 C C . ASN B 1 10 ? 3.551 42.844 -1.609 1 45.53 10 ASN B C 1
ATOM 782 O O . ASN B 1 10 ? 4.004 41.812 -1.07 1 45.53 10 ASN B O 1
ATOM 786 N N . LYS B 1 11 ? 2.188 42.938 -1.672 1 49.56 11 LYS B N 1
ATOM 787 C CA . LYS B 1 11 ? 1.337 41.75 -1.512 1 49.56 11 LYS B CA 1
ATOM 788 C C . LYS B 1 11 ? 1.642 40.719 -2.58 1 49.56 11 LYS B C 1
ATOM 790 O O . LYS B 1 11 ? 1.538 39.5 -2.324 1 49.56 11 LYS B O 1
ATOM 795 N N . PHE B 1 12 ? 1.823 41.125 -3.83 1 49.69 12 PHE B N 1
ATOM 796 C CA . PHE B 1 12 ? 2.203 40.219 -4.914 1 49.69 12 PHE B CA 1
ATOM 797 C C . PHE B 1 12 ? 3.514 39.5 -4.594 1 49.69 12 PHE B C 1
ATOM 799 O O . PHE B 1 12 ? 3.676 38.344 -4.906 1 49.69 12 PHE B O 1
ATOM 806 N N . LEU B 1 13 ? 4.625 40.281 -4.336 1 47.47 13 LEU B N 1
ATOM 807 C CA . LEU B 1 13 ? 5.949 39.719 -4.137 1 47.47 13 LEU B CA 1
ATOM 808 C C . LEU B 1 13 ? 6.023 38.938 -2.814 1 47.47 13 LEU B C 1
ATOM 810 O O . LEU B 1 13 ? 6.938 38.156 -2.598 1 47.47 13 LEU B O 1
ATOM 814 N N . TYR B 1 14 ? 5.512 39.562 -1.736 1 41.75 14 TYR B N 1
ATOM 815 C CA . TYR B 1 14 ? 5.543 38.75 -0.516 1 41.75 14 TYR B CA 1
ATOM 816 C C . TYR B 1 14 ? 4.43 37.719 -0.514 1 41.75 14 TYR B C 1
ATOM 818 O O . TYR B 1 14 ? 3.248 38.062 -0.444 1 41.75 14 TYR B O 1
ATOM 826 N N . PRO B 1 15 ? 4.52 36.688 -1.447 1 44.31 15 PRO B N 1
ATOM 827 C CA . PRO B 1 15 ? 3.521 35.625 -1.263 1 44.31 15 PRO B CA 1
ATOM 828 C C . PRO B 1 15 ? 3.041 35.5 0.182 1 44.31 15 PRO B C 1
ATOM 830 O O . PRO B 1 15 ? 3.824 35.719 1.114 1 44.31 15 PRO B O 1
ATOM 833 N N . HIS B 1 16 ? 2.033 36.312 0.637 1 42.66 16 HIS B N 1
ATOM 834 C CA . HIS B 1 16 ? 1.472 35.844 1.908 1 42.66 16 HIS B CA 1
ATOM 835 C C . HIS B 1 16 ? 1.719 34.375 2.127 1 42.66 16 HIS B C 1
ATOM 837 O O . HIS B 1 16 ? 1.524 33.562 1.215 1 42.66 16 HIS B O 1
ATOM 843 N N . SER B 1 17 ? 2.945 34.094 2.635 1 40.59 17 SER B N 1
ATOM 844 C CA . SER B 1 17 ? 3.129 32.75 3.141 1 40.59 17 SER B CA 1
ATOM 845 C C . SER B 1 17 ? 1.79 32.094 3.484 1 40.59 17 SER B C 1
ATOM 847 O O . SER B 1 17 ? 1.071 32.562 4.363 1 40.59 17 SER B O 1
ATOM 849 N N . SER B 1 18 ? 0.762 32.156 2.553 1 43.59 18 SER B N 1
ATOM 850 C CA . SER B 1 18 ? -0.35 31.297 2.975 1 43.59 18 SER B CA 1
ATOM 851 C C . SER B 1 18 ? 0.04 30.422 4.16 1 43.59 18 SER B C 1
ATOM 853 O O . SER B 1 18 ? 1.155 29.906 4.211 1 43.59 18 SER B O 1
ATOM 855 N N . TYR B 1 19 ? -0.38 30.797 5.301 1 41.28 19 TYR B N 1
ATOM 856 C CA . TYR B 1 19 ? -0.323 30 6.527 1 41.28 19 TYR B CA 1
ATOM 857 C C . TYR B 1 19 ? -0.199 28.516 6.211 1 41.28 19 TYR B C 1
ATOM 859 O O . TYR B 1 19 ? -1.136 27.906 5.691 1 41.28 19 TYR B O 1
ATOM 867 N N . ARG B 1 20 ? 0.623 28.109 5.254 1 45.88 20 ARG B N 1
ATOM 868 C CA . ARG B 1 20 ? 0.939 26.703 5.461 1 45.88 20 ARG B CA 1
ATOM 869 C C . ARG B 1 20 ? 0.795 26.312 6.93 1 45.88 20 ARG B C 1
ATOM 871 O O . ARG B 1 20 ? 1.568 26.781 7.773 1 45.88 20 ARG B O 1
ATOM 878 N N . GLY B 1 21 ? -0.33 26.422 7.383 1 47.19 21 GLY B N 1
ATOM 879 C CA . GLY B 1 21 ? -0.496 25.969 8.75 1 47.19 21 GLY B CA 1
ATOM 880 C C . GLY B 1 21 ? 0.65 25.094 9.234 1 47.19 21 GLY B C 1
ATOM 881 O O . GLY B 1 21 ? 1.459 24.625 8.43 1 47.19 21 GLY B O 1
ATOM 882 N N . GLN B 1 22 ? 1.03 25.25 10.602 1 54.62 22 GLN B N 1
ATOM 883 C CA . GLN B 1 22 ? 2.088 24.594 11.359 1 54.62 22 GLN B CA 1
ATOM 884 C C . GLN B 1 22 ? 2.223 23.125 10.961 1 54.62 22 GLN B C 1
ATOM 886 O O . GLN B 1 22 ? 1.294 22.328 11.148 1 54.62 22 GLN B O 1
ATOM 891 N N . VAL B 1 23 ? 2.785 22.906 9.797 1 66.5 23 VAL B N 1
ATOM 892 C CA . VAL B 1 23 ? 3.17 21.516 9.586 1 66.5 23 VAL B CA 1
ATOM 893 C C . VAL B 1 23 ? 3.674 20.906 10.898 1 66.5 23 VAL B C 1
ATOM 895 O O . VAL B 1 23 ? 4.617 21.422 11.5 1 66.5 23 VAL B O 1
ATOM 898 N N . LYS B 1 24 ? 2.836 20.141 11.617 1 83.06 24 LYS B N 1
ATOM 899 C CA . LYS B 1 24 ? 3.238 19.406 12.812 1 83.06 24 LYS B CA 1
ATOM 900 C C . LYS B 1 24 ? 4.324 18.375 12.484 1 83.06 24 LYS B C 1
ATOM 902 O O . LYS B 1 24 ? 4.266 17.703 11.453 1 83.06 24 LYS B O 1
ATOM 907 N N . PRO B 1 25 ? 5.398 18.328 13.258 1 90.38 25 PRO B N 1
ATOM 908 C CA . PRO B 1 25 ? 6.457 17.344 13.039 1 90.38 25 PRO B CA 1
ATOM 909 C C . PRO B 1 25 ? 5.918 15.922 12.891 1 90.38 25 PRO B C 1
ATOM 911 O O . PRO B 1 25 ? 6.441 15.141 12.094 1 90.38 25 PRO B O 1
ATOM 914 N N . GLU B 1 26 ? 4.812 15.594 13.555 1 91.94 26 GLU B N 1
ATOM 915 C CA . GLU B 1 26 ? 4.227 14.258 13.477 1 91.94 26 GLU B CA 1
ATOM 916 C C . GLU B 1 26 ? 3.678 13.977 12.078 1 91.94 26 GLU B C 1
ATOM 918 O O . GLU B 1 26 ? 3.732 12.836 11.609 1 91.94 26 GLU B O 1
ATOM 923 N N . ASN B 1 27 ? 3.223 15.039 11.445 1 92.5 27 ASN B N 1
ATOM 924 C CA . ASN B 1 27 ? 2.693 14.875 10.094 1 92.5 27 ASN B CA 1
ATOM 925 C C . ASN B 1 27 ? 3.809 14.625 9.086 1 92.5 27 ASN B C 1
ATOM 927 O O . ASN B 1 27 ? 3.645 13.836 8.156 1 92.5 27 ASN B O 1
ATOM 931 N N . LEU B 1 28 ? 4.914 15.344 9.273 1 93.75 28 LEU B N 1
ATOM 932 C CA . LEU B 1 28 ? 6.055 15.156 8.383 1 93.75 28 LEU B CA 1
ATOM 933 C C . LEU B 1 28 ? 6.613 13.742 8.516 1 93.75 28 LEU B C 1
ATOM 935 O O . LEU B 1 28 ? 6.938 13.102 7.512 1 93.75 28 LEU B O 1
ATOM 939 N N . VAL B 1 29 ? 6.727 13.297 9.773 1 96.12 29 VAL B N 1
ATOM 940 C CA . VAL B 1 29 ? 7.223 11.953 10.016 1 96.12 29 VAL B CA 1
ATOM 941 C C . VAL B 1 29 ? 6.266 10.93 9.406 1 96.12 29 VAL B C 1
ATOM 943 O O . VAL B 1 29 ? 6.703 9.969 8.766 1 96.12 29 VAL B O 1
ATOM 946 N N . PHE B 1 30 ? 5.031 11.172 9.578 1 96.94 30 PHE B N 1
ATOM 947 C CA . PHE B 1 30 ? 4.066 10.258 8.984 1 96.94 30 PHE B CA 1
ATOM 948 C C . PHE B 1 30 ? 4.18 10.258 7.465 1 96.94 30 PHE B C 1
ATOM 950 O O . PHE B 1 30 ? 4.086 9.211 6.828 1 96.94 30 PHE B O 1
ATOM 957 N N . ASN B 1 31 ? 4.309 11.43 6.902 1 96.5 31 ASN B N 1
ATOM 958 C CA . ASN B 1 31 ? 4.484 11.5 5.457 1 96.5 31 ASN B CA 1
ATOM 959 C C . ASN B 1 31 ? 5.672 10.664 4.992 1 96.5 31 ASN B C 1
ATOM 961 O O . ASN B 1 31 ? 5.578 9.938 4 1 96.5 31 ASN B O 1
ATOM 965 N N . ALA B 1 32 ? 6.777 10.75 5.691 1 97.75 32 ALA B N 1
ATOM 966 C CA . ALA B 1 32 ? 7.953 9.953 5.355 1 97.75 32 ALA B CA 1
ATOM 967 C C . ALA B 1 32 ? 7.637 8.461 5.414 1 97.75 32 ALA B C 1
ATOM 969 O O . ALA B 1 32 ? 8.023 7.699 4.52 1 97.75 32 ALA B O 1
ATOM 970 N N . ASN B 1 33 ? 6.922 8.023 6.473 1 98.19 33 ASN B N 1
ATOM 971 C CA . ASN B 1 33 ? 6.523 6.625 6.617 1 98.19 33 ASN B CA 1
ATOM 972 C C . ASN B 1 33 ? 5.578 6.195 5.504 1 98.19 33 ASN B C 1
ATOM 974 O O . ASN B 1 33 ? 5.703 5.09 4.969 1 98.19 33 ASN B O 1
ATOM 978 N N . LEU B 1 34 ? 4.691 7.078 5.164 1 98.44 34 LEU B N 1
ATOM 979 C CA . LEU B 1 34 ? 3.74 6.797 4.094 1 98.44 34 LEU B CA 1
ATOM 980 C C . LEU B 1 34 ? 4.457 6.648 2.756 1 98.44 34 LEU B C 1
ATOM 982 O O . LEU B 1 34 ? 4.156 5.734 1.984 1 98.44 34 LEU B O 1
ATOM 986 N N . GLN B 1 35 ? 5.387 7.48 2.504 1 98.56 35 GLN B N 1
ATOM 987 C CA . GLN B 1 35 ? 6.168 7.406 1.274 1 98.56 35 GLN B CA 1
ATOM 988 C C . GLN B 1 35 ? 6.98 6.113 1.22 1 98.56 35 GLN B C 1
ATOM 990 O O . GLN B 1 35 ? 7.059 5.465 0.175 1 98.56 35 GLN B O 1
ATOM 995 N N . GLU B 1 36 ? 7.574 5.762 2.258 1 98.75 36 GLU B N 1
ATOM 996 C CA . GLU B 1 36 ? 8.305 4.496 2.324 1 98.75 36 GLU B CA 1
ATOM 997 C C . GLU B 1 36 ? 7.375 3.312 2.072 1 98.75 36 GLU B C 1
ATOM 999 O O . GLU B 1 36 ? 7.727 2.391 1.332 1 98.75 36 GLU B O 1
ATOM 1004 N N . PHE B 1 37 ? 6.234 3.32 2.689 1 98.81 37 PHE B N 1
ATOM 1005 C CA . PHE B 1 37 ? 5.223 2.299 2.451 1 98.81 37 PHE B CA 1
ATOM 1006 C C . PHE B 1 37 ? 4.887 2.205 0.967 1 98.81 37 PHE B C 1
ATOM 1008 O O . PHE B 1 37 ? 4.887 1.115 0.393 1 98.81 37 PHE B O 1
ATOM 1015 N N . ALA B 1 38 ? 4.664 3.326 0.357 1 98.88 38 ALA B N 1
ATOM 1016 C CA . ALA B 1 38 ? 4.273 3.363 -1.051 1 98.88 38 ALA B CA 1
ATOM 1017 C C . ALA B 1 38 ? 5.371 2.785 -1.938 1 98.88 38 ALA B C 1
ATOM 1019 O O . ALA B 1 38 ? 5.09 2.023 -2.867 1 98.88 38 ALA B O 1
ATOM 1020 N N . GLN B 1 39 ? 6.559 3.139 -1.668 1 98.69 39 GLN B N 1
ATOM 1021 C CA . GLN B 1 39 ? 7.695 2.66 -2.451 1 98.69 39 GLN B CA 1
ATOM 1022 C C . GLN B 1 39 ? 7.875 1.153 -2.293 1 98.69 39 GLN B C 1
ATOM 1024 O O . GLN B 1 39 ? 8.078 0.44 -3.279 1 98.69 39 GLN B O 1
ATOM 1029 N N . LYS B 1 40 ? 7.82 0.701 -1.127 1 98.88 40 LYS B N 1
ATOM 1030 C CA . LYS B 1 40 ? 7.988 -0.728 -0.877 1 98.88 40 LYS B CA 1
ATOM 1031 C C . LYS B 1 40 ? 6.852 -1.532 -1.5 1 98.88 40 LYS B C 1
ATOM 1033 O O . LYS B 1 40 ? 7.078 -2.602 -2.07 1 98.88 40 LYS B O 1
ATOM 1038 N N . VAL B 1 41 ? 5.648 -1.013 -1.36 1 98.88 41 VAL B N 1
ATOM 1039 C CA . VAL B 1 41 ? 4.504 -1.68 -1.974 1 98.88 41 VAL B CA 1
ATOM 1040 C C . VAL B 1 41 ? 4.711 -1.776 -3.484 1 98.88 41 VAL B C 1
ATOM 1042 O O . VAL B 1 41 ? 4.504 -2.838 -4.078 1 98.88 41 VAL B O 1
ATOM 1045 N N . SER B 1 42 ? 5.109 -0.686 -4.078 1 98.81 42 SER B N 1
ATOM 1046 C CA . SER B 1 42 ? 5.383 -0.682 -5.512 1 98.81 42 SER B CA 1
ATOM 1047 C C . SER B 1 42 ? 6.449 -1.709 -5.875 1 98.81 42 SER B C 1
ATOM 1049 O O . SER B 1 42 ? 6.316 -2.43 -6.867 1 98.81 42 SER B O 1
ATOM 1051 N N . PHE B 1 43 ? 7.469 -1.774 -5.105 1 98.75 43 PHE B N 1
ATOM 1052 C CA . PHE B 1 43 ? 8.555 -2.713 -5.352 1 98.75 43 PHE B CA 1
ATOM 1053 C C . PHE B 1 43 ? 8.055 -4.152 -5.27 1 98.75 43 PHE B C 1
ATOM 1055 O O . PHE B 1 43 ? 8.344 -4.965 -6.148 1 98.75 43 PHE B O 1
ATOM 1062 N N . ILE B 1 44 ? 7.324 -4.5 -4.281 1 98.75 44 ILE B N 1
ATOM 1063 C CA . ILE B 1 44 ? 6.785 -5.836 -4.066 1 98.75 44 ILE B CA 1
ATOM 1064 C C . ILE B 1 44 ? 5.875 -6.219 -5.234 1 98.75 44 ILE B C 1
ATOM 1066 O O . ILE B 1 44 ? 5.961 -7.332 -5.758 1 98.75 44 ILE B O 1
ATOM 1070 N N . ALA B 1 45 ? 5.016 -5.289 -5.609 1 98.5 45 ALA B N 1
ATOM 1071 C CA . ALA B 1 45 ? 4.129 -5.551 -6.738 1 98.5 45 ALA B CA 1
ATOM 1072 C C . ALA B 1 45 ? 4.926 -5.859 -8 1 98.5 45 ALA B C 1
ATOM 1074 O O . ALA B 1 45 ? 4.559 -6.75 -8.773 1 98.5 45 ALA B O 1
ATOM 1075 N N . ASN B 1 46 ? 6.023 -5.133 -8.219 1 98.31 46 ASN B N 1
ATOM 1076 C CA . ASN B 1 46 ? 6.875 -5.355 -9.383 1 98.31 46 ASN B CA 1
ATOM 1077 C C . ASN B 1 46 ? 7.562 -6.719 -9.328 1 98.31 46 ASN B C 1
ATOM 1079 O O . ASN B 1 46 ? 7.68 -7.402 -10.344 1 98.31 46 ASN B O 1
ATOM 1083 N N . LEU B 1 47 ? 8.055 -7.113 -8.133 1 97.88 47 LEU B N 1
ATOM 1084 C CA . LEU B 1 47 ? 8.672 -8.422 -7.965 1 97.88 47 LEU B CA 1
ATOM 1085 C C . LEU B 1 47 ? 7.676 -9.531 -8.289 1 97.88 47 LEU B C 1
ATOM 1087 O O . LEU B 1 47 ? 8.047 -10.547 -8.883 1 97.88 47 LEU B O 1
ATOM 1091 N N . GLU B 1 48 ? 6.41 -9.344 -7.883 1 96.56 48 GLU B N 1
ATOM 1092 C CA . GLU B 1 48 ? 5.375 -10.312 -8.234 1 96.56 48 GLU B CA 1
ATOM 1093 C C . GLU B 1 48 ? 5.141 -10.352 -9.742 1 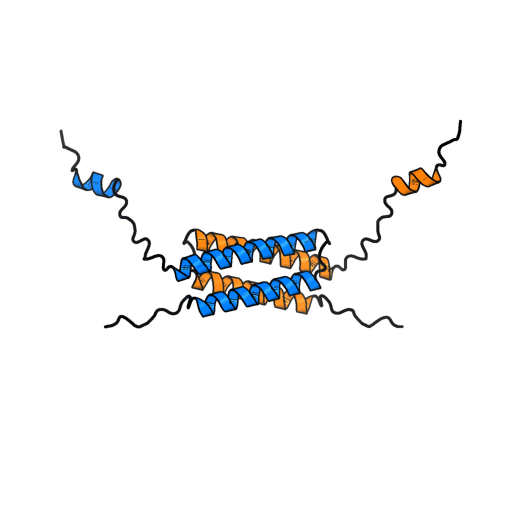96.56 48 GLU B C 1
ATOM 1095 O O . GLU B 1 48 ? 5.023 -11.422 -10.328 1 96.56 48 GLU B O 1
ATOM 1100 N N . THR B 1 49 ? 5.023 -9.188 -10.328 1 96.69 49 THR B N 1
ATOM 1101 C CA . THR B 1 49 ? 4.812 -9.086 -11.766 1 96.69 49 THR B CA 1
ATOM 1102 C C . THR B 1 49 ? 5.906 -9.836 -12.523 1 96.69 49 THR B C 1
ATOM 1104 O O . THR B 1 49 ? 5.625 -10.508 -13.516 1 96.69 49 THR B O 1
ATOM 1107 N N . SER B 1 50 ? 7.086 -9.75 -12.078 1 95.38 50 SER B N 1
ATOM 1108 C CA . SER B 1 50 ? 8.219 -10.375 -12.75 1 95.38 50 SER B CA 1
ATOM 1109 C C . SER B 1 50 ? 8.352 -11.844 -12.375 1 95.38 50 SER B C 1
ATOM 1111 O O . SER B 1 50 ? 9.266 -12.531 -12.844 1 95.38 50 SER B O 1
ATOM 1113 N N . GLY B 1 51 ? 7.52 -12.289 -11.492 1 93 51 GLY B N 1
ATOM 1114 C CA . GLY B 1 51 ? 7.52 -13.688 -11.086 1 93 51 GLY B CA 1
ATOM 1115 C C . GLY B 1 51 ? 8.562 -14.008 -10.031 1 93 51 GLY B C 1
ATOM 1116 O O . GLY B 1 51 ? 8.781 -15.172 -9.703 1 93 51 GLY B O 1
ATOM 1117 N N . LYS B 1 52 ? 9.211 -12.984 -9.539 1 95.88 52 LYS B N 1
ATOM 1118 C CA . LYS B 1 52 ? 10.258 -13.156 -8.531 1 95.88 52 LYS B CA 1
ATOM 1119 C C . LYS B 1 52 ? 9.656 -13.367 -7.145 1 95.88 52 LYS B C 1
ATOM 1121 O O . LYS B 1 52 ? 10.344 -13.805 -6.223 1 95.88 52 LYS B O 1
ATOM 1126 N N . LEU B 1 53 ? 8.383 -13.031 -6.992 1 95.38 53 LEU B N 1
ATOM 1127 C CA . LEU B 1 53 ? 7.605 -13.25 -5.781 1 95.38 53 LEU B CA 1
ATOM 1128 C C . LEU B 1 53 ? 6.25 -13.867 -6.109 1 95.38 53 LEU B C 1
ATOM 1130 O O . LEU B 1 53 ? 5.586 -13.445 -7.059 1 95.38 53 LEU B O 1
ATOM 1134 N N . ALA B 1 54 ? 5.922 -14.938 -5.473 1 93.56 54 ALA B N 1
ATOM 1135 C CA . ALA B 1 54 ? 4.59 -15.516 -5.652 1 93.56 54 ALA B CA 1
ATOM 1136 C C . ALA B 1 54 ? 3.512 -14.578 -5.117 1 93.56 54 ALA B C 1
ATOM 1138 O O . ALA B 1 54 ? 3.768 -13.781 -4.219 1 93.56 54 ALA B O 1
ATOM 1139 N N . PRO B 1 55 ? 2.328 -14.68 -5.625 1 95.44 55 PRO B N 1
ATOM 1140 C CA . PRO B 1 55 ? 1.237 -13.812 -5.176 1 95.44 55 PRO B CA 1
ATOM 1141 C C . PRO B 1 55 ? 1.005 -13.891 -3.668 1 95.44 55 PRO B C 1
ATOM 1143 O O . PRO B 1 55 ? 0.802 -12.859 -3.018 1 95.44 55 PRO B O 1
ATOM 1146 N N . GLU B 1 56 ? 1.052 -15.07 -3.156 1 94.88 56 GLU B N 1
ATOM 1147 C CA . GLU B 1 56 ? 0.798 -15.234 -1.728 1 94.88 56 GLU B CA 1
ATOM 1148 C C . GLU B 1 56 ? 1.872 -14.547 -0.891 1 94.88 56 GLU B C 1
ATOM 1150 O O . GLU B 1 56 ? 1.565 -13.906 0.114 1 94.88 56 GLU B O 1
ATOM 1155 N N . GLU B 1 57 ? 3.047 -14.656 -1.264 1 96.62 57 GLU B N 1
ATOM 1156 C CA . GLU B 1 57 ? 4.16 -14.023 -0.568 1 96.62 57 GLU B CA 1
ATOM 1157 C C . GLU B 1 57 ? 4.09 -12.5 -0.688 1 96.62 57 GLU B C 1
ATOM 1159 O O . GLU B 1 57 ? 4.344 -11.781 0.282 1 96.62 57 GLU B O 1
ATOM 1164 N N . ALA B 1 58 ? 3.807 -12.055 -1.909 1 98 58 ALA B N 1
ATOM 1165 C CA . ALA B 1 58 ? 3.643 -10.617 -2.119 1 98 58 ALA B CA 1
ATOM 1166 C C . ALA B 1 58 ? 2.58 -10.047 -1.188 1 98 58 ALA B C 1
ATOM 1168 O O . ALA B 1 58 ? 2.805 -9.023 -0.531 1 98 58 ALA B O 1
ATOM 1169 N N . TYR B 1 59 ? 1.52 -10.727 -1.062 1 98.12 59 TYR B N 1
ATOM 1170 C CA . TYR B 1 59 ? 0.451 -10.281 -0.175 1 98.12 59 TYR B CA 1
ATOM 1171 C C . TYR B 1 59 ? 0.929 -10.227 1.272 1 98.12 59 TYR B C 1
ATOM 1173 O O . TYR B 1 59 ? 0.672 -9.258 1.983 1 98.12 59 TYR B O 1
ATOM 1181 N N . SER B 1 60 ? 1.562 -11.242 1.654 1 97.94 60 SER B N 1
ATOM 1182 C CA . SER B 1 60 ? 2.021 -11.32 3.037 1 97.94 60 SER B CA 1
ATOM 1183 C C . SER B 1 60 ? 2.975 -10.172 3.367 1 97.94 60 SER B C 1
ATOM 1185 O O . SER B 1 60 ? 2.914 -9.602 4.461 1 97.94 60 SER B O 1
ATOM 1187 N N . GLN B 1 61 ? 3.801 -9.812 2.479 1 98.62 61 GLN B N 1
ATOM 1188 C CA . GLN B 1 61 ? 4.742 -8.719 2.697 1 98.62 61 GLN B CA 1
ATOM 1189 C C . GLN B 1 61 ? 4.016 -7.379 2.791 1 98.62 61 GLN B C 1
ATOM 1191 O O . GLN B 1 61 ? 4.344 -6.543 3.637 1 98.62 61 GLN B O 1
ATOM 1196 N N . ILE B 1 62 ? 3.059 -7.238 1.96 1 98.81 62 ILE B N 1
ATOM 1197 C CA . ILE B 1 62 ? 2.299 -5.992 1.991 1 98.81 62 ILE B CA 1
ATOM 1198 C C . ILE B 1 62 ? 1.494 -5.914 3.285 1 98.81 62 ILE B C 1
ATOM 1200 O O . ILE B 1 62 ? 1.361 -4.836 3.875 1 98.81 62 ILE B O 1
ATOM 1204 N N . LYS B 1 63 ? 0.993 -6.996 3.693 1 98.56 63 LYS B N 1
ATOM 1205 C CA . LYS B 1 63 ? 0.28 -7.055 4.965 1 98.56 63 LYS B CA 1
ATOM 1206 C C . LYS B 1 63 ? 1.171 -6.594 6.117 1 98.56 63 LYS B C 1
ATOM 1208 O O . LYS B 1 63 ? 0.731 -5.832 6.984 1 98.56 63 LYS B O 1
ATOM 1213 N N . MET B 1 64 ? 2.357 -7.059 6.102 1 98.69 64 MET B N 1
ATOM 1214 C CA . MET B 1 64 ? 3.293 -6.645 7.145 1 98.69 64 MET B CA 1
ATOM 1215 C C . MET B 1 64 ? 3.568 -5.145 7.062 1 98.69 64 MET B C 1
ATOM 1217 O O . MET B 1 64 ? 3.631 -4.465 8.086 1 98.69 64 MET B O 1
ATOM 1221 N N . LEU B 1 65 ? 3.738 -4.652 5.879 1 98.81 65 LEU B N 1
ATOM 1222 C CA . LEU B 1 65 ? 3.941 -3.219 5.68 1 98.81 65 LEU B CA 1
ATOM 1223 C C . LEU B 1 65 ? 2.74 -2.426 6.184 1 98.81 65 LEU B C 1
ATOM 1225 O O . LEU B 1 65 ? 2.902 -1.365 6.793 1 98.81 65 LEU B O 1
ATOM 1229 N N . TRP B 1 66 ? 1.58 -2.908 5.879 1 98.75 66 TRP B N 1
ATOM 1230 C CA . TRP B 1 66 ? 0.358 -2.258 6.34 1 98.75 66 TRP B CA 1
ATOM 1231 C C . TRP B 1 66 ? 0.309 -2.211 7.863 1 98.75 66 TRP B C 1
ATOM 1233 O O . TRP B 1 66 ? -0.051 -1.186 8.453 1 98.75 66 TRP B O 1
ATOM 1243 N N . LYS B 1 67 ? 0.655 -3.318 8.5 1 98.56 67 LYS B N 1
ATOM 1244 C CA . LYS B 1 67 ? 0.718 -3.336 9.961 1 98.56 67 LYS B CA 1
ATOM 1245 C C . LYS B 1 67 ? 1.655 -2.252 10.484 1 98.56 67 LYS B C 1
ATOM 1247 O O . LYS B 1 67 ? 1.346 -1.578 11.469 1 98.56 67 LYS B O 1
ATOM 1252 N N . GLN B 1 68 ? 2.727 -2.084 9.836 1 98.44 68 GLN B N 1
ATOM 1253 C CA . GLN B 1 68 ? 3.701 -1.074 10.242 1 98.44 68 GLN B CA 1
ATOM 1254 C C . GLN B 1 68 ? 3.139 0.333 10.062 1 98.44 68 GLN B C 1
ATOM 1256 O O . GLN B 1 68 ? 3.354 1.204 10.906 1 98.44 68 GLN B O 1
ATOM 1261 N N . LEU B 1 69 ? 2.469 0.606 8.977 1 98.38 69 LEU B N 1
ATOM 1262 C CA . LEU B 1 69 ? 1.886 1.922 8.734 1 98.38 69 LEU B CA 1
ATOM 1263 C C . LEU B 1 69 ? 0.803 2.23 9.766 1 98.38 69 LEU B C 1
ATOM 1265 O O . LEU B 1 69 ? 0.704 3.359 10.25 1 98.38 69 LEU B O 1
ATOM 1269 N N . LYS B 1 70 ? 0.001 1.204 10.039 1 97.62 70 LYS B N 1
ATOM 1270 C CA . LYS B 1 70 ? -1.029 1.354 11.062 1 97.62 70 LYS B CA 1
ATOM 1271 C C . LYS B 1 70 ? -0.417 1.738 12.406 1 97.62 70 LYS B C 1
ATOM 1273 O O . LYS B 1 70 ? -0.918 2.635 13.086 1 97.62 70 LYS B O 1
ATOM 1278 N N . LEU B 1 71 ? 0.574 1.078 12.766 1 97.38 71 LEU B N 1
ATOM 1279 C CA . LEU B 1 71 ? 1.259 1.366 14.023 1 97.38 71 LEU B CA 1
ATOM 1280 C C . LEU B 1 71 ? 1.826 2.783 14.016 1 97.38 71 LEU B C 1
ATOM 1282 O O . LEU B 1 71 ? 1.751 3.488 15.023 1 97.38 71 LEU B O 1
ATOM 1286 N N . SER B 1 72 ? 2.457 3.168 12.906 1 9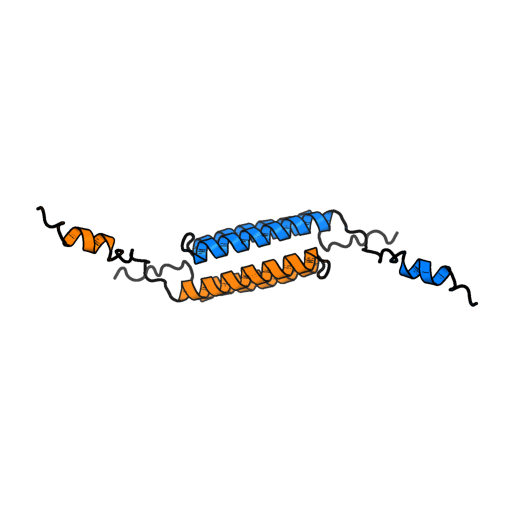6.81 72 SER B N 1
ATOM 1287 C CA . SER B 1 72 ? 3.002 4.512 12.758 1 96.81 72 SER B CA 1
ATOM 1288 C C . SER B 1 72 ? 1.936 5.574 13.008 1 96.81 72 SER B C 1
ATOM 1290 O O . SER B 1 72 ? 2.191 6.574 13.68 1 96.81 72 SER B O 1
ATOM 1292 N N . LYS B 1 73 ? 0.798 5.418 12.398 1 96.19 73 LYS B N 1
ATOM 1293 C CA . LYS B 1 73 ? -0.301 6.363 12.578 1 96.19 73 LYS B CA 1
ATOM 1294 C C . LYS B 1 73 ? -0.677 6.5 14.047 1 96.19 73 LYS B C 1
ATOM 1296 O O . LYS B 1 73 ? -0.872 7.613 14.547 1 96.19 73 LYS B O 1
ATOM 1301 N N . LYS B 1 74 ? -0.79 5.395 14.758 1 95.25 74 LYS B N 1
ATOM 1302 C CA . LYS B 1 74 ? -1.141 5.379 16.172 1 95.25 74 LYS B CA 1
ATOM 1303 C C . LYS B 1 74 ? -0.081 6.09 17.016 1 95.25 74 LYS B C 1
ATOM 1305 O O . LYS B 1 74 ? -0.408 6.918 17.859 1 95.25 74 LYS B O 1
ATOM 1310 N N . GLU B 1 75 ? 1.163 5.793 16.766 1 95.12 75 GLU B N 1
ATOM 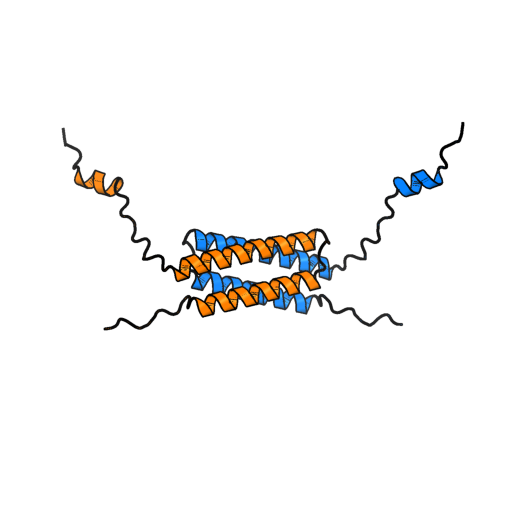1311 C CA . GLU B 1 75 ? 2.275 6.312 17.562 1 95.12 75 GLU B CA 1
ATOM 1312 C C . GLU B 1 75 ? 2.424 7.82 17.375 1 95.12 75 GLU B C 1
ATOM 1314 O O . GLU B 1 75 ? 2.773 8.531 18.328 1 95.12 75 GLU B O 1
ATOM 1319 N N . LEU B 1 76 ? 2.121 8.32 16.219 1 93.94 76 LEU B N 1
ATOM 1320 C CA . LEU B 1 76 ? 2.307 9.734 15.891 1 93.94 76 LEU B CA 1
ATOM 1321 C C . LEU B 1 76 ? 1.034 10.531 16.172 1 93.94 76 LEU B C 1
ATOM 1323 O O . LEU B 1 76 ? 1.016 11.75 16.016 1 93.94 76 LEU B O 1
ATOM 1327 N N . LYS B 1 77 ? 0 9.812 16.625 1 89.69 77 LYS B N 1
ATOM 1328 C CA . LYS B 1 77 ? -1.28 10.422 16.984 1 89.69 77 LYS B CA 1
ATOM 1329 C C . LYS B 1 77 ? -1.818 11.273 15.844 1 89.69 77 LYS B C 1
ATOM 1331 O O . LYS B 1 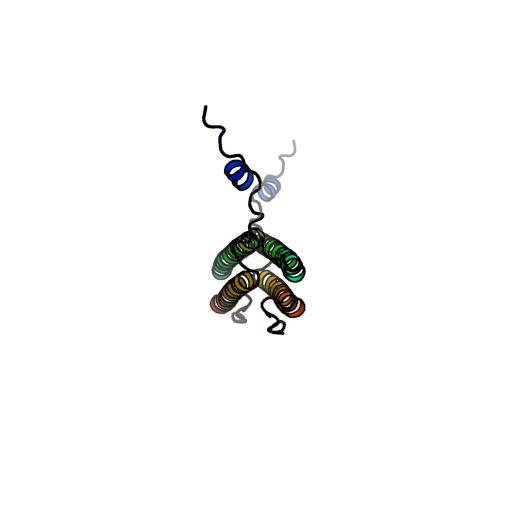77 ? -2.201 12.43 16.047 1 89.69 77 LYS B O 1
ATOM 1336 N N . ILE B 1 78 ? -1.724 10.727 14.68 1 88.62 78 ILE B N 1
ATOM 1337 C CA . ILE B 1 78 ? -2.248 11.422 13.508 1 88.62 78 ILE B CA 1
ATOM 1338 C C . ILE B 1 78 ? -3.768 11.531 13.602 1 88.62 78 ILE B C 1
ATOM 1340 O O . ILE B 1 78 ? -4.453 10.523 13.812 1 88.62 78 ILE B O 1
ATOM 1344 N N . GLY B 1 79 ? -4.34 12.672 13.469 1 74.69 79 GLY B N 1
ATOM 1345 C CA . GLY B 1 79 ? -5.77 12.914 13.555 1 74.69 79 GLY B CA 1
ATOM 1346 C C . GLY B 1 79 ? -6.254 13.156 14.977 1 74.69 79 GLY B C 1
ATOM 1347 O O . GLY B 1 79 ? -7.445 13.375 15.203 1 74.69 79 GLY B O 1
ATOM 1348 N N . SER B 1 80 ? -5.457 12.828 15.984 1 66.19 80 SER B N 1
ATOM 1349 C CA . SER B 1 80 ? -5.906 13.094 17.344 1 66.19 80 SER B CA 1
ATOM 1350 C C . SER B 1 80 ? -5.902 14.594 17.641 1 66.19 80 SER B C 1
ATOM 1352 O O . SER B 1 80 ? -4.855 15.242 17.578 1 66.19 80 SER B O 1
ATOM 1354 N N . GLN B 1 81 ? -6.66 15.391 17.047 1 55.56 81 GLN B N 1
ATOM 1355 C CA . GLN B 1 81 ? -6.773 16.75 17.578 1 55.56 81 GLN B CA 1
ATOM 1356 C C . GLN B 1 81 ? -6.809 16.75 19.094 1 55.56 81 GLN B C 1
ATOM 1358 O O . GLN B 1 81 ? -7.602 16.031 19.703 1 55.56 81 GLN B O 1
ATOM 1363 N N . THR B 1 82 ? -5.711 16.969 19.766 1 47.5 82 THR B N 1
ATOM 1364 C CA . THR B 1 82 ? -5.797 17.312 21.172 1 47.5 82 THR B CA 1
ATOM 1365 C C . THR B 1 82 ? -6.938 18.297 21.422 1 47.5 82 THR B C 1
ATOM 1367 O O . THR B 1 82 ? -7.031 19.328 20.75 1 47.5 82 THR B O 1
ATOM 1370 N N . LEU B 1 83 ? -8.148 17.859 21.562 1 46.81 83 LEU B N 1
ATOM 1371 C CA . LEU B 1 83 ? -9.102 18.75 22.203 1 46.81 83 LEU B CA 1
ATOM 1372 C C . LEU B 1 83 ? -8.43 19.562 23.297 1 46.81 83 LEU B C 1
ATOM 1374 O O . LEU B 1 83 ? -9.109 20.156 24.141 1 46.81 83 LEU B O 1
ATOM 1378 N N . SER B 1 84 ? -7.238 19.672 23.406 1 41.22 84 SER B N 1
ATOM 1379 C CA . SER B 1 84 ? -6.816 20.391 24.609 1 41.22 84 SER B CA 1
ATOM 1380 C C . SER B 1 84 ? -7.391 21.797 24.641 1 41.22 84 SER B C 1
ATOM 1382 O O . SER B 1 84 ? -7.816 22.281 25.703 1 41.22 84 SER B O 1
ATOM 1384 N N . ASP B 1 85 ? -6.812 22.734 23.781 1 41.75 85 ASP B N 1
ATOM 1385 C CA . ASP B 1 85 ? -6.523 24.031 24.391 1 41.75 85 ASP B CA 1
ATOM 1386 C C . ASP B 1 85 ? -7.805 24.844 24.578 1 41.75 85 ASP B C 1
ATOM 1388 O O . ASP B 1 85 ? -8.164 25.656 23.734 1 41.75 85 ASP B O 1
ATOM 1392 N N . ASN B 1 86 ? -9 24.219 24.531 1 38.97 86 ASN B N 1
ATOM 1393 C CA . ASN B 1 86 ? -9.875 25.219 25.141 1 38.97 86 ASN B CA 1
ATOM 1394 C C . ASN B 1 86 ? -9.453 25.531 26.578 1 38.97 86 ASN B C 1
ATOM 1396 O O . ASN B 1 86 ? -9.594 24.688 27.469 1 38.97 86 ASN B O 1
ATOM 1400 N N . GLN B 1 87 ? -8.141 25.828 26.797 1 29.45 87 GLN B N 1
ATOM 1401 C CA . GLN B 1 87 ? -8.156 26.781 27.891 1 29.45 87 GLN B CA 1
ATOM 1402 C C . GLN B 1 87 ? -8.961 28.031 27.516 1 29.45 87 GLN B C 1
ATOM 1404 O O . GLN B 1 87 ? -8.844 28.531 26.391 1 29.45 87 GLN B O 1
#

Solvent-accessible surface area (backbone atoms only — not comparable to full-atom values): 10117 Å² total; per-residue (Å²): 129,85,71,76,63,66,69,62,52,48,55,65,71,45,59,68,72,62,77,67,60,83,78,48,70,49,54,55,54,47,47,53,52,44,44,50,50,27,50,50,41,39,50,43,41,49,34,31,72,71,64,77,29,54,68,52,57,38,48,52,52,48,50,52,51,48,53,50,51,54,49,50,42,62,76,49,45,61,75,59,70,74,78,56,78,75,114,128,84,69,76,62,67,68,63,54,49,56,67,71,45,59,67,71,62,74,68,60,82,76,49,70,49,55,54,52,46,48,54,52,45,44,52,49,27,52,51,41,38,50,41,41,50,35,30,72,72,63,77,29,53,68,53,56,38,50,52,52,46,50,52,49,50,53,50,51,54,51,48,42,62,76,48,45,61,74,59,68,75,78,56,79,76,114

Secondary structure (DSSP, 8-state):
-----HHHHHHHHS----------HHHHHHHHHHHHHHHHHHHHHHHHHTTSS-HHHHHHHHHHHHHHHHHHHHHTTTT---GGG--/-----HHHHHHHHS----------HHHHHHHHHHHHHHHHHHHHHHHHHTTSS-HHHHHHHHHHHHHHHHHHHHHTTTT--------

pLDDT: mean 78.56, std 24.12, range [29.45, 98.88]

Radius of gyration: 26.4 Å; Cα contacts (8 Å, |Δi|>4): 106; chains: 2; bounding box: 47×98×68 Å

Foldseek 3Di:
DPPPDPVVVCCVVVVPPPCPPPPDPLNVVLVVLVVVLVVVLVVLVVCVVVVVDPPVRSVVVNVVSVVVSVVSCVVSVPPVPPPPPPD/DPPPPPVVVCCVVVVPPPCPPPPDPLNVVLVVLVVVLVVVLVVLVVCVVVVVDPPVRSVVVNVVSVVVSVVSCVVSVPPVPPPPPPD

Organism: NCBI:txid2019572

Nearest PDB structures (foldseek):
  2f66-assembly3_A  TM=8.354E-01  e=3.027E+00  Saccharomyces cerevisiae
  2f66-assembly3_D  TM=7.960E-01  e=3.869E+00  Saccharomyces cerevisiae
  6vme-assembly4_H  TM=7.976E-01  e=8.594E+00  Homo sapiens
  7xvq-assembly1_B  TM=4.933E-01  e=7.149E+00  Haemophilus parainfluenzae
  3fd9-assembly1_C  TM=4.747E-01  e=8.594E+00  Pseudomonas aeruginosa UCBPP-PA14

Sequence (174 aa):
MVQPNQKDLNKFLYPHSSYRGQVKPENLVFNANLQEFAQKVSFIANLETSGKLAPEEAYSQIKMLWKQLKLSKKELKIGSQTLSDNQMVQPNQKDLNKFLYPHSSYRGQVKPENLVFNANLQEFAQKVSFIANLETSGKLAPEEAYSQIKMLWKQLKLSKKELKIGSQTLSDNQ